Protein AF-A0AAP5I6C8-F1 (afdb_monomer_lite)

Organism: NCBI:txid2712845

Structure (mmCIF, N/CA/C/O backbone):
data_AF-A0AAP5I6C8-F1
#
_entry.id   AF-A0AAP5I6C8-F1
#
loop_
_atom_site.group_PDB
_atom_site.id
_atom_site.type_symbol
_atom_site.label_atom_id
_atom_site.label_alt_id
_atom_site.label_comp_id
_atom_site.label_asym_id
_atom_site.label_entity_id
_atom_site.label_seq_id
_atom_site.pdbx_PDB_ins_code
_atom_site.Cartn_x
_atom_site.Cartn_y
_atom_site.Cartn_z
_atom_site.occupancy
_atom_site.B_iso_or_equiv
_atom_site.auth_seq_id
_atom_site.auth_comp_id
_atom_site.auth_asym_id
_atom_site.auth_atom_id
_atom_site.pdbx_PDB_model_num
ATOM 1 N N . MET A 1 1 ? 35.725 25.366 -39.016 1.00 39.72 1 MET A N 1
ATOM 2 C CA . MET A 1 1 ? 34.279 25.560 -38.760 1.00 39.72 1 MET A CA 1
ATOM 3 C C . MET A 1 1 ? 33.701 24.261 -38.198 1.00 39.72 1 MET A C 1
ATOM 5 O O . MET A 1 1 ? 33.360 23.372 -38.966 1.00 39.72 1 MET A O 1
ATOM 9 N N . SER A 1 2 ? 33.669 24.104 -36.870 1.00 38.28 2 SER A N 1
ATOM 10 C CA . SER A 1 2 ? 33.134 22.894 -36.220 1.00 38.28 2 SER A CA 1
ATOM 11 C C . SER A 1 2 ? 31.620 22.990 -36.073 1.00 38.28 2 SER A C 1
ATOM 13 O O . SER A 1 2 ? 31.118 23.871 -35.374 1.00 38.28 2 SER A O 1
ATOM 15 N N . LYS A 1 3 ? 30.888 22.076 -36.715 1.00 37.44 3 LYS A N 1
ATOM 16 C CA . LYS A 1 3 ? 29.446 21.910 -36.507 1.00 37.44 3 LYS A CA 1
ATOM 17 C C . LYS A 1 3 ? 29.219 21.331 -35.107 1.00 37.44 3 LYS A C 1
ATOM 19 O O . LYS A 1 3 ? 29.602 20.198 -34.834 1.00 37.44 3 LYS A O 1
ATOM 24 N N . ARG A 1 4 ? 28.615 22.119 -34.212 1.00 34.47 4 ARG A N 1
ATOM 25 C CA . ARG A 1 4 ? 28.076 21.625 -32.937 1.00 34.47 4 ARG A CA 1
ATOM 26 C C . ARG A 1 4 ? 26.889 20.714 -33.249 1.00 34.47 4 ARG A C 1
ATOM 28 O O . ARG A 1 4 ? 25.894 21.176 -33.798 1.00 34.47 4 ARG A O 1
ATOM 35 N N . VAL A 1 5 ? 27.002 19.434 -32.906 1.00 39.44 5 VAL A N 1
ATOM 36 C CA . VAL A 1 5 ? 25.861 18.515 -32.862 1.00 39.44 5 VAL A CA 1
ATOM 37 C C . VAL A 1 5 ? 25.056 18.879 -31.618 1.00 39.44 5 VAL A C 1
ATOM 39 O O . VAL A 1 5 ? 25.547 18.758 -30.497 1.00 39.44 5 VAL A O 1
ATOM 42 N N . ALA A 1 6 ? 23.844 19.393 -31.818 1.00 34.94 6 ALA A N 1
ATOM 43 C CA . ALA A 1 6 ? 22.901 19.618 -30.736 1.00 34.94 6 ALA A CA 1
ATOM 44 C C . ALA A 1 6 ? 22.445 18.254 -30.200 1.00 34.94 6 ALA A C 1
ATOM 46 O O . ALA A 1 6 ? 21.779 17.494 -30.900 1.00 34.94 6 ALA A O 1
ATOM 47 N N . ILE A 1 7 ? 22.830 17.937 -28.965 1.00 37.66 7 ILE A N 1
ATOM 48 C CA . ILE A 1 7 ? 22.282 16.802 -28.226 1.00 37.66 7 ILE A CA 1
ATOM 49 C C . ILE A 1 7 ? 20.890 17.232 -27.758 1.00 37.66 7 ILE A C 1
ATOM 51 O O . ILE A 1 7 ? 20.761 18.147 -26.945 1.00 37.66 7 ILE A O 1
ATOM 55 N N . ALA A 1 8 ? 19.850 16.614 -28.318 1.00 33.31 8 ALA A N 1
ATOM 56 C CA . ALA A 1 8 ? 18.477 16.816 -27.874 1.00 33.31 8 ALA A CA 1
ATOM 57 C C . ALA A 1 8 ? 18.328 16.390 -26.396 1.00 33.31 8 ALA A C 1
ATOM 59 O O . ALA A 1 8 ? 18.894 15.365 -26.005 1.00 33.31 8 ALA A O 1
ATOM 60 N N . PRO A 1 9 ? 17.593 17.141 -25.556 1.00 34.34 9 PRO A N 1
ATOM 61 C CA . PRO A 1 9 ? 17.361 16.745 -24.173 1.00 34.34 9 PRO A CA 1
ATOM 62 C C . PRO A 1 9 ? 16.463 15.501 -24.102 1.00 34.34 9 PRO A C 1
ATOM 64 O O . PRO A 1 9 ? 15.506 15.353 -24.861 1.00 34.34 9 PRO A O 1
ATOM 67 N N . ALA A 1 10 ? 16.799 14.608 -23.170 1.00 38.97 10 ALA A N 1
ATOM 68 C CA . ALA A 1 10 ? 16.110 13.356 -22.885 1.00 38.97 10 ALA A CA 1
ATOM 69 C C . ALA A 1 10 ? 14.639 13.589 -22.492 1.00 38.97 10 ALA A C 1
ATOM 71 O O . ALA A 1 10 ? 14.339 13.914 -21.345 1.00 38.97 10 ALA A O 1
ATOM 72 N N . ASN A 1 11 ? 13.722 13.402 -23.442 1.00 40.00 11 ASN A N 1
ATOM 73 C CA . ASN A 1 11 ? 12.276 13.538 -23.232 1.00 40.00 11 ASN A CA 1
ATOM 74 C C . ASN A 1 11 ? 11.539 12.202 -22.973 1.00 40.00 11 ASN A C 1
ATOM 76 O O . ASN A 1 11 ? 10.318 12.195 -22.905 1.00 40.00 11 ASN A O 1
ATOM 80 N N . ASP A 1 12 ? 12.232 11.079 -22.763 1.00 41.44 12 ASP A N 1
ATOM 81 C CA . ASP A 1 12 ? 11.593 9.747 -22.807 1.00 41.44 12 ASP A CA 1
ATOM 82 C C . ASP A 1 12 ? 10.991 9.256 -21.461 1.00 41.44 12 ASP A C 1
ATOM 84 O O . ASP A 1 12 ? 9.986 8.548 -21.420 1.00 41.44 12 ASP A O 1
ATOM 88 N N . GLU A 1 13 ? 11.503 9.675 -20.296 1.00 37.91 13 GLU A N 1
ATOM 89 C CA . GLU A 1 13 ? 11.025 9.081 -19.028 1.00 37.91 13 GLU A CA 1
ATOM 90 C C . GLU A 1 13 ? 9.609 9.526 -18.621 1.00 37.91 13 GLU A C 1
ATOM 92 O O . GLU A 1 13 ? 8.888 8.783 -17.950 1.00 37.91 13 GLU A O 1
ATOM 97 N N . ARG A 1 14 ? 9.176 10.730 -19.021 1.00 39.56 14 ARG A N 1
ATOM 98 C CA . ARG A 1 14 ? 7.891 11.306 -18.586 1.00 39.56 14 ARG A CA 1
ATOM 99 C C . ARG A 1 14 ? 6.704 10.802 -19.416 1.00 39.56 14 ARG A C 1
ATOM 101 O O . ARG A 1 14 ? 5.620 10.637 -18.856 1.00 39.56 14 ARG A O 1
ATOM 108 N N . GLU A 1 15 ? 6.913 10.498 -20.698 1.00 33.91 15 GLU A N 1
ATOM 109 C CA . GLU A 1 15 ? 5.886 9.931 -21.588 1.00 33.91 15 GLU A CA 1
ATOM 110 C C . GLU A 1 15 ? 5.653 8.434 -21.324 1.00 33.91 15 GLU A C 1
ATOM 112 O O . GLU A 1 15 ? 4.500 8.012 -21.180 1.00 33.91 15 GLU A O 1
ATOM 117 N N . LEU A 1 16 ? 6.716 7.648 -21.096 1.00 40.38 16 LEU A N 1
ATOM 118 C CA . LEU A 1 16 ? 6.616 6.241 -20.663 1.00 40.38 16 LEU A CA 1
ATOM 119 C C . LEU A 1 16 ? 5.874 6.076 -19.326 1.00 40.38 16 LEU A C 1
ATOM 121 O O . LEU A 1 16 ? 5.206 5.061 -19.078 1.00 40.38 16 LEU A O 1
ATOM 125 N N . LEU A 1 17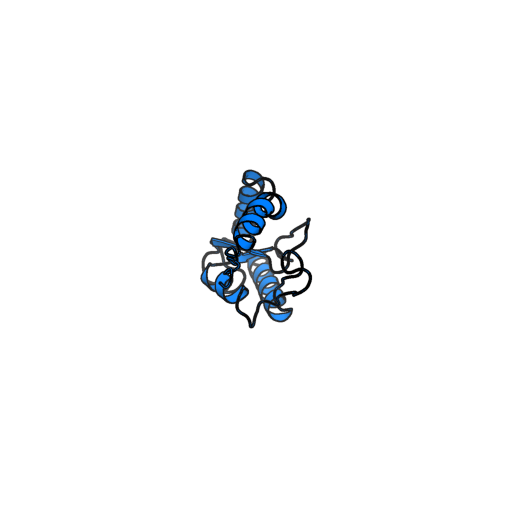 ? 5.981 7.084 -18.456 1.00 43.28 17 LEU A N 1
ATOM 126 C CA . LEU A 1 17 ? 5.308 7.123 -17.165 1.00 43.28 17 LEU A CA 1
ATOM 127 C C . LEU A 1 17 ? 3.812 7.408 -17.277 1.00 43.28 17 LEU A C 1
ATOM 129 O O . LEU A 1 17 ? 3.101 6.935 -16.400 1.00 43.28 17 LEU A O 1
ATOM 133 N N . MET A 1 18 ? 3.324 8.135 -18.292 1.00 40.03 18 MET A N 1
ATOM 134 C CA . MET A 1 18 ? 1.901 8.492 -18.424 1.00 40.03 18 MET A CA 1
ATOM 135 C C . MET A 1 18 ? 1.067 7.433 -19.159 1.00 40.03 18 MET A C 1
ATOM 137 O O . MET A 1 18 ? -0.039 7.130 -18.707 1.00 40.03 18 MET A O 1
ATOM 141 N N . ALA A 1 19 ? 1.606 6.794 -20.202 1.00 41.22 19 ALA A N 1
ATOM 142 C CA . ALA A 1 19 ? 0.901 5.739 -20.945 1.00 41.22 19 ALA A CA 1
ATOM 143 C C . ALA A 1 19 ? 0.613 4.481 -20.091 1.00 41.22 19 ALA A C 1
ATOM 145 O O . ALA A 1 19 ? -0.429 3.844 -20.228 1.00 41.22 19 ALA A O 1
ATOM 146 N N . ASN A 1 20 ? 1.482 4.167 -19.122 1.00 55.03 20 ASN A N 1
ATOM 147 C CA . ASN A 1 20 ? 1.366 2.974 -18.273 1.00 55.03 20 ASN A CA 1
ATOM 148 C C . ASN A 1 20 ? 0.352 3.082 -17.117 1.00 55.03 20 ASN A C 1
ATOM 150 O O . ASN A 1 20 ? 0.144 2.095 -16.410 1.00 55.03 20 ASN A O 1
ATOM 154 N N . TRP A 1 21 ? -0.276 4.237 -16.852 1.00 52.91 21 TRP A N 1
ATOM 155 C CA . TRP A 1 21 ? -1.253 4.326 -15.747 1.00 52.91 21 TRP A CA 1
ATOM 156 C C . TRP A 1 21 ? -2.507 3.500 -16.030 1.00 52.91 21 TRP A C 1
ATOM 158 O O . TRP A 1 21 ? -3.045 2.888 -15.105 1.00 52.91 21 TRP A O 1
ATOM 168 N N . GLY A 1 22 ? -2.934 3.446 -17.296 1.00 57.94 22 GLY A N 1
ATOM 169 C CA . GLY A 1 22 ? -4.038 2.598 -17.745 1.00 57.94 22 GLY A CA 1
ATOM 170 C C . GLY A 1 22 ? -3.728 1.116 -17.551 1.00 57.94 22 GLY A C 1
ATOM 171 O O . GLY A 1 22 ? -4.518 0.409 -16.937 1.00 57.94 22 GLY A O 1
ATOM 172 N N . ASP A 1 23 ? -2.537 0.668 -17.948 1.00 62.03 23 ASP A N 1
ATOM 173 C CA . ASP A 1 23 ? -2.108 -0.726 -17.772 1.00 62.03 23 ASP A CA 1
ATOM 174 C C . ASP A 1 23 ? -1.878 -1.099 -16.301 1.00 62.03 23 ASP A C 1
ATOM 176 O O . ASP A 1 23 ? -2.119 -2.232 -15.886 1.00 62.03 23 ASP A O 1
ATOM 180 N N . ARG A 1 24 ? -1.435 -0.140 -15.481 1.00 62.25 24 ARG A N 1
ATOM 181 C CA . ARG A 1 24 ? -1.106 -0.371 -14.068 1.00 62.25 24 ARG A CA 1
ATOM 182 C C . ARG A 1 24 ? -2.322 -0.357 -13.150 1.00 62.25 24 ARG A C 1
ATOM 184 O O . ARG A 1 24 ? -2.349 -1.087 -12.163 1.00 62.25 24 ARG A O 1
ATOM 191 N N . TYR A 1 25 ? -3.301 0.498 -13.429 1.00 65.81 25 TYR A N 1
ATOM 192 C CA . TYR A 1 25 ? -4.463 0.694 -12.559 1.00 65.81 25 TYR A CA 1
ATOM 193 C C . TYR A 1 25 ? -5.777 0.236 -13.195 1.00 65.81 25 TYR A C 1
ATOM 195 O O . TYR A 1 25 ? -6.776 0.084 -12.485 1.00 65.81 25 TYR A O 1
ATOM 203 N N . GLY A 1 26 ? -5.780 -0.032 -14.501 1.00 74.88 26 GLY A N 1
ATOM 204 C CA . GLY A 1 26 ? -6.962 -0.408 -15.260 1.00 74.88 26 GLY A CA 1
ATOM 205 C C . GLY A 1 26 ? -8.045 0.666 -15.183 1.00 74.88 26 GLY A C 1
ATOM 206 O O . GLY A 1 26 ? -7.793 1.871 -15.211 1.00 74.88 26 GLY A O 1
ATOM 207 N N . ASN A 1 27 ? -9.290 0.219 -15.030 1.00 83.50 27 ASN A N 1
ATOM 208 C CA . ASN A 1 27 ? -10.424 1.110 -14.835 1.00 83.50 27 ASN A CA 1
ATOM 209 C C . ASN A 1 27 ? -10.335 1.837 -13.477 1.00 83.50 27 ASN A C 1
ATOM 211 O O . ASN A 1 27 ? -10.527 1.236 -12.416 1.00 83.50 27 ASN A O 1
ATOM 215 N N . LEU A 1 28 ? -10.140 3.159 -13.507 1.00 80.25 28 LEU A N 1
ATOM 216 C CA . LEU A 1 28 ? -9.941 3.979 -12.307 1.00 80.25 28 LEU A CA 1
ATOM 217 C C . LEU A 1 28 ? -11.119 3.924 -11.314 1.00 80.25 28 LEU A C 1
ATOM 219 O O . LEU A 1 28 ? -10.908 3.958 -10.099 1.00 80.25 28 LEU A O 1
ATOM 223 N N . LYS A 1 29 ? -12.365 3.800 -11.794 1.00 84.38 29 LYS A N 1
ATOM 224 C CA . LYS A 1 29 ? -13.554 3.674 -10.928 1.00 84.38 29 LYS A CA 1
ATOM 225 C C . LYS A 1 29 ? -13.533 2.346 -10.172 1.00 84.38 29 LYS A C 1
ATOM 227 O O . LYS A 1 29 ? -13.794 2.319 -8.968 1.00 84.38 29 LYS A O 1
ATOM 232 N N . GLN A 1 30 ? -13.192 1.253 -10.853 1.00 86.19 30 GLN A N 1
ATOM 233 C CA . GLN A 1 30 ? -13.037 -0.055 -10.214 1.00 86.19 30 GLN A CA 1
ATOM 234 C C . GLN A 1 30 ? -11.840 -0.078 -9.261 1.00 86.19 30 GLN A C 1
ATOM 236 O O . GLN A 1 30 ? -11.964 -0.587 -8.147 1.00 86.19 30 GLN A O 1
ATOM 241 N N . TYR A 1 31 ? -10.715 0.528 -9.649 1.00 85.81 31 TYR A N 1
ATOM 242 C CA . TYR A 1 31 ? -9.545 0.677 -8.787 1.00 85.81 31 TYR A CA 1
ATOM 243 C C . TYR A 1 31 ? -9.898 1.392 -7.479 1.00 85.81 31 TYR A C 1
ATOM 245 O O . TYR A 1 31 ? -9.629 0.862 -6.401 1.00 85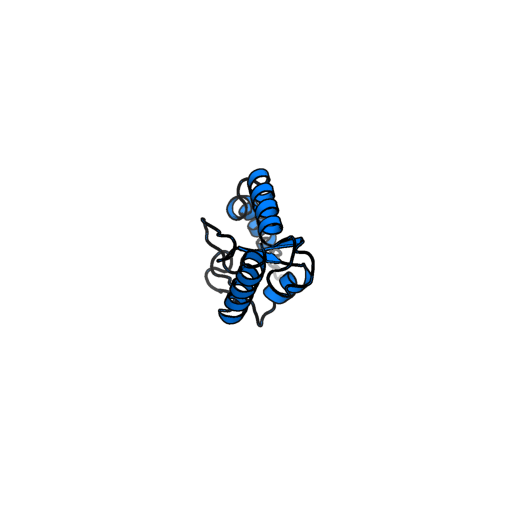.81 31 TYR A O 1
ATOM 253 N N . ARG A 1 32 ? -10.582 2.542 -7.553 1.00 88.50 32 ARG A N 1
ATOM 254 C CA . ARG A 1 32 ? -11.025 3.303 -6.372 1.00 88.50 32 ARG A CA 1
ATOM 255 C C . ARG A 1 32 ? -11.937 2.477 -5.462 1.00 88.50 32 ARG A C 1
ATOM 257 O O . ARG A 1 32 ? -11.722 2.462 -4.254 1.00 88.50 32 ARG A O 1
ATOM 264 N N . LYS A 1 33 ? -12.895 1.728 -6.026 1.00 91.69 33 LYS A N 1
ATOM 265 C CA . LYS A 1 33 ? -13.751 0.807 -5.250 1.00 91.69 33 LYS A CA 1
ATOM 266 C C . LYS A 1 33 ? -12.939 -0.297 -4.564 1.00 91.69 33 LYS A C 1
ATOM 268 O O . LYS A 1 33 ? -13.170 -0.595 -3.395 1.00 91.69 33 LYS A O 1
ATOM 273 N N . ARG A 1 34 ? -11.978 -0.902 -5.271 1.00 92.12 34 ARG A N 1
ATOM 274 C CA . ARG A 1 34 ? -11.087 -1.931 -4.709 1.00 92.12 34 ARG A CA 1
ATOM 275 C C . ARG A 1 34 ? -10.202 -1.366 -3.595 1.00 92.12 34 ARG A C 1
ATOM 277 O O . ARG A 1 34 ? -10.027 -2.036 -2.583 1.00 92.12 34 ARG A O 1
ATOM 284 N N . ALA A 1 35 ? -9.682 -0.152 -3.769 1.00 91.94 35 ALA A N 1
ATOM 285 C CA . ALA A 1 35 ? -8.875 0.540 -2.772 1.00 91.94 35 ALA A CA 1
ATOM 286 C C . ALA A 1 35 ? -9.693 0.867 -1.515 1.00 91.94 35 ALA A C 1
ATOM 288 O O . ALA A 1 35 ? -9.248 0.542 -0.419 1.00 91.94 35 ALA A O 1
ATOM 289 N N . ALA A 1 36 ? -10.908 1.412 -1.657 1.00 93.00 36 ALA A N 1
ATOM 290 C CA . ALA A 1 36 ? -11.806 1.682 -0.529 1.00 93.00 36 ALA A CA 1
ATOM 291 C C . ALA A 1 36 ? -12.056 0.415 0.307 1.00 93.00 36 ALA A C 1
ATOM 293 O O . ALA A 1 36 ? -11.749 0.391 1.496 1.00 93.00 36 ALA A O 1
ATOM 294 N N . ARG A 1 37 ? -12.434 -0.692 -0.349 1.00 94.19 37 ARG A N 1
ATOM 295 C CA . ARG A 1 37 ? -12.601 -2.005 0.302 1.00 94.19 37 ARG A CA 1
ATOM 296 C C . ARG A 1 37 ? -11.321 -2.537 0.946 1.00 94.19 37 ARG A C 1
ATOM 298 O O . ARG A 1 37 ? -11.372 -3.344 1.869 1.00 94.19 37 ARG A O 1
ATOM 305 N N . ALA A 1 38 ? -10.151 -2.187 0.413 1.00 94.25 38 ALA A N 1
ATOM 306 C CA . ALA A 1 38 ? -8.879 -2.575 1.007 1.00 94.25 38 ALA A CA 1
ATOM 307 C C . ALA A 1 38 ? -8.615 -1.781 2.292 1.00 94.25 38 ALA A C 1
ATOM 309 O O . ALA A 1 38 ? -8.269 -2.389 3.301 1.00 94.25 38 ALA A O 1
ATOM 310 N N . HIS A 1 39 ? -8.834 -0.464 2.278 1.00 96.31 39 HIS A N 1
ATOM 311 C CA . HIS A 1 39 ? -8.753 0.381 3.471 1.00 96.31 39 HIS A CA 1
ATOM 312 C C . HIS A 1 39 ? -9.743 -0.064 4.555 1.00 96.31 39 HIS A C 1
ATOM 314 O O . HIS A 1 39 ? -9.343 -0.206 5.708 1.00 96.31 39 HIS A O 1
ATOM 320 N N . GLU A 1 40 ? -10.992 -0.352 4.186 1.00 94.75 40 GLU A N 1
ATOM 321 C CA . GLU A 1 40 ? -12.021 -0.873 5.097 1.00 94.75 40 GLU A CA 1
ATOM 322 C C . GLU A 1 40 ? -11.609 -2.204 5.721 1.00 94.75 40 GLU A C 1
ATOM 324 O O . GLU A 1 40 ? -11.716 -2.354 6.932 1.00 94.75 40 GLU A O 1
ATOM 329 N N . SER A 1 41 ? -11.046 -3.133 4.934 1.00 94.31 41 SER A N 1
ATOM 330 C CA . SER A 1 41 ? -10.635 -4.441 5.464 1.00 94.31 41 SER A CA 1
ATOM 331 C C . SER A 1 41 ? -9.643 -4.328 6.628 1.00 94.31 41 SER A C 1
ATOM 333 O O . SER A 1 41 ? -9.600 -5.182 7.496 1.00 94.31 41 SER A O 1
ATOM 335 N N . VAL A 1 42 ? -8.861 -3.255 6.705 1.00 95.50 42 VAL A N 1
ATOM 336 C CA . VAL A 1 42 ? -7.871 -3.066 7.775 1.00 95.50 42 VAL A CA 1
ATOM 337 C C . VAL A 1 42 ? -8.305 -2.015 8.794 1.00 95.50 42 VAL A C 1
ATOM 339 O O . VAL A 1 42 ? -7.454 -1.355 9.393 1.00 95.50 42 VAL A O 1
ATOM 342 N N . ASN A 1 43 ? -9.616 -1.802 8.952 1.00 94.56 43 ASN A N 1
ATOM 343 C CA . ASN A 1 43 ? -10.207 -0.791 9.837 1.00 94.56 43 ASN A CA 1
ATOM 344 C C . ASN A 1 43 ? -9.639 0.618 9.600 1.00 94.56 43 ASN A C 1
ATOM 346 O O . ASN A 1 43 ? -9.437 1.404 10.523 1.00 94.56 43 ASN A O 1
ATOM 350 N N . GLY A 1 44 ? -9.289 0.928 8.348 1.00 96.12 44 GLY A N 1
ATOM 351 C CA . GLY A 1 44 ? -8.670 2.196 7.981 1.00 96.12 44 GLY A CA 1
ATOM 352 C C . GLY A 1 44 ? -7.264 2.408 8.551 1.00 96.12 44 GLY A C 1
ATOM 353 O O . GLY A 1 44 ? -6.756 3.524 8.459 1.00 96.12 44 GLY A O 1
ATOM 354 N N . LEU A 1 45 ? -6.598 1.389 9.105 1.00 98.12 45 LEU A N 1
ATOM 355 C CA . LEU A 1 45 ? -5.256 1.489 9.690 1.00 98.12 45 LEU A CA 1
ATOM 356 C C . LEU A 1 45 ? -4.151 1.062 8.715 1.00 98.12 45 LEU A C 1
ATOM 358 O O . LEU A 1 45 ? -4.351 0.329 7.750 1.00 98.12 45 LEU A O 1
ATOM 362 N N . CYS A 1 46 ? -2.947 1.580 8.936 1.00 98.31 46 CYS A N 1
ATOM 363 C CA . CYS A 1 46 ? -1.767 1.305 8.127 1.00 98.31 46 CYS A CA 1
ATOM 364 C C . CYS A 1 46 ? -1.179 -0.073 8.448 1.00 98.31 46 CYS A C 1
ATOM 366 O O . CYS A 1 46 ? -0.670 -0.272 9.549 1.00 98.31 46 CYS A O 1
ATOM 368 N N . CYS A 1 47 ? -1.080 -0.958 7.453 1.00 97.81 47 CYS A N 1
ATOM 369 C CA . CYS A 1 47 ? -0.508 -2.303 7.624 1.00 97.81 47 CYS A CA 1
ATOM 370 C C . CYS A 1 47 ? 0.976 -2.313 8.024 1.00 97.81 47 CYS A C 1
ATOM 372 O O . CYS A 1 47 ? 1.495 -3.328 8.462 1.00 97.81 47 CYS A O 1
ATOM 374 N N . CYS A 1 48 ? 1.698 -1.207 7.838 1.00 98.00 48 CYS A N 1
ATOM 375 C CA . CYS A 1 48 ? 3.125 -1.139 8.156 1.00 98.00 48 CYS A CA 1
ATOM 376 C C . CYS A 1 48 ? 3.385 -0.738 9.617 1.00 98.00 48 CYS A C 1
ATOM 378 O O . CYS A 1 48 ? 4.272 -1.302 10.253 1.00 98.00 48 CYS A O 1
ATOM 380 N N . CYS A 1 49 ? 2.635 0.238 10.148 1.00 97.94 49 CYS A N 1
ATOM 381 C CA . CYS A 1 49 ? 2.861 0.769 11.500 1.00 97.94 49 CYS A CA 1
ATOM 382 C C . CYS A 1 49 ? 1.727 0.498 12.489 1.00 97.94 49 CYS A C 1
ATOM 384 O O . CYS A 1 49 ? 1.905 0.802 13.661 1.00 97.94 49 CYS A O 1
ATOM 386 N N . LEU A 1 50 ? 0.580 -0.014 12.031 1.00 97.50 50 LEU A N 1
ATOM 387 C CA . LEU A 1 50 ? -0.603 -0.384 12.824 1.00 97.50 50 LEU A CA 1
ATOM 388 C C . LEU A 1 50 ? -1.245 0.744 13.645 1.00 97.50 50 LEU A C 1
ATOM 390 O O . LEU A 1 50 ? -2.169 0.498 14.406 1.00 97.50 50 LEU A O 1
ATOM 394 N N . L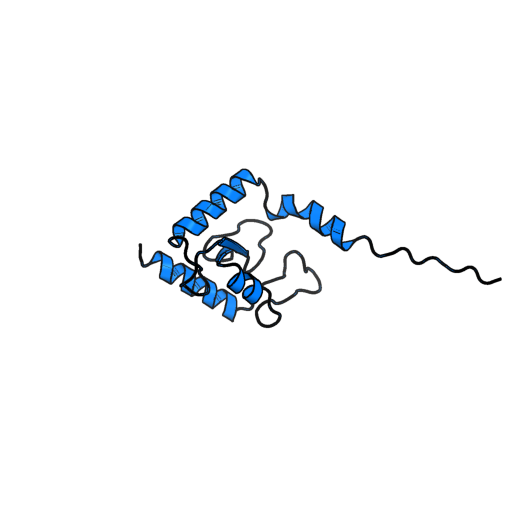YS A 1 51 ? -0.757 1.978 13.493 1.00 96.25 51 LYS A N 1
ATOM 395 C CA . LYS A 1 51 ? -1.147 3.129 14.319 1.00 96.25 51 LYS A CA 1
ATOM 396 C C . LYS A 1 51 ? -1.881 4.204 13.525 1.00 96.25 51 LYS A C 1
ATOM 398 O O . LYS A 1 51 ? -2.882 4.742 13.966 1.00 96.25 51 LYS A O 1
ATOM 403 N N . ARG A 1 52 ? -1.358 4.554 12.347 1.00 98.00 52 ARG A N 1
ATOM 404 C CA . ARG A 1 52 ? -1.857 5.685 11.549 1.00 98.00 52 ARG A CA 1
ATOM 405 C C . ARG A 1 52 ? -2.913 5.250 10.550 1.00 98.00 52 ARG A C 1
ATOM 407 O O . ARG A 1 52 ? -2.843 4.129 10.050 1.00 98.00 52 ARG A O 1
ATOM 414 N N . LYS A 1 53 ? -3.790 6.182 10.173 1.00 98.06 53 LYS A N 1
ATOM 415 C CA . LYS A 1 53 ? -4.758 5.990 9.090 1.00 98.06 53 LYS A CA 1
ATOM 416 C C . LYS A 1 53 ? -4.051 5.586 7.791 1.00 98.06 53 LYS A C 1
ATOM 418 O O . LYS A 1 53 ? -3.065 6.216 7.388 1.00 98.06 53 LYS A O 1
ATOM 423 N N . SER A 1 54 ? -4.533 4.534 7.140 1.00 97.81 54 SER A N 1
ATOM 424 C CA . SER A 1 54 ? -4.125 4.183 5.785 1.00 97.81 54 SER A CA 1
ATOM 425 C C . SER A 1 54 ? -4.780 5.147 4.800 1.00 97.81 54 SER A C 1
ATOM 427 O O . SER A 1 54 ? -5.976 5.410 4.855 1.00 97.81 54 SER A O 1
ATOM 429 N N . THR A 1 55 ? -3.969 5.726 3.921 1.00 96.31 55 THR A N 1
ATOM 430 C CA . THR A 1 55 ? -4.392 6.792 2.996 1.00 96.31 55 THR A CA 1
ATOM 431 C C . THR A 1 55 ? -3.935 6.551 1.568 1.00 96.31 55 THR A C 1
ATOM 433 O O . THR A 1 55 ? -4.362 7.265 0.666 1.00 96.31 55 THR A O 1
ATOM 436 N N . VAL A 1 56 ? -3.068 5.560 1.355 1.00 95.56 56 VAL A N 1
ATOM 437 C CA . VAL A 1 56 ? -2.591 5.154 0.036 1.00 95.56 56 VAL A CA 1
ATOM 438 C C . VAL A 1 56 ? -2.542 3.635 -0.061 1.00 95.56 56 VAL A C 1
ATOM 440 O O . VAL A 1 56 ? -2.352 2.936 0.940 1.00 95.56 56 VAL A O 1
ATOM 443 N N . MET A 1 57 ? -2.676 3.136 -1.285 1.00 95.75 57 MET A N 1
ATOM 444 C CA . MET A 1 57 ? -2.451 1.737 -1.610 1.00 95.75 57 MET A CA 1
ATOM 445 C C . MET A 1 57 ? -1.019 1.535 -2.097 1.00 95.75 57 MET A C 1
ATOM 447 O O . MET A 1 57 ? -0.556 2.240 -2.988 1.00 95.75 57 MET A O 1
ATOM 451 N N . HIS A 1 58 ? -0.338 0.548 -1.526 1.00 96.19 58 HIS A N 1
ATOM 452 C CA . HIS A 1 58 ? 1.060 0.237 -1.798 1.00 96.19 58 HIS A CA 1
ATOM 453 C C . HIS A 1 58 ? 1.212 -1.125 -2.456 1.00 96.19 58 HIS A C 1
ATOM 455 O O . HIS A 1 58 ? 0.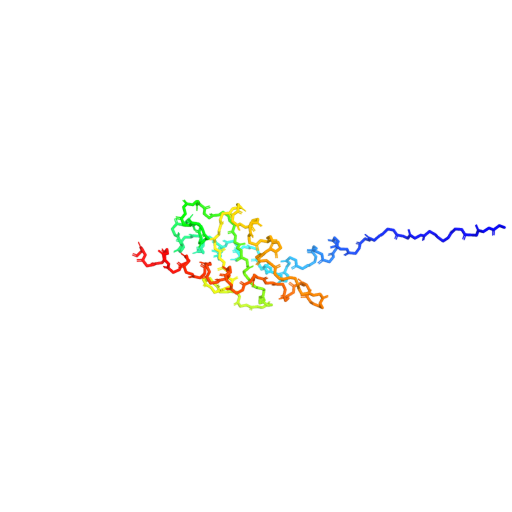658 -2.108 -1.964 1.00 96.19 58 HIS A O 1
ATOM 461 N N . HIS A 1 59 ? 2.006 -1.199 -3.519 1.00 95.06 59 HIS A N 1
ATOM 462 C CA . HIS A 1 59 ? 2.384 -2.468 -4.134 1.00 95.06 59 HIS A CA 1
ATOM 463 C C . HIS A 1 59 ? 3.738 -2.913 -3.580 1.00 95.06 59 HIS A C 1
ATOM 465 O O . HIS A 1 59 ? 4.751 -2.260 -3.823 1.00 95.06 59 HIS A O 1
ATOM 471 N N . SER A 1 60 ? 3.782 -4.039 -2.862 1.00 95.94 60 SER A N 1
ATOM 472 C CA . SER A 1 60 ? 5.060 -4.613 -2.415 1.00 95.94 60 SER A CA 1
ATOM 473 C C . SER A 1 60 ? 5.801 -5.343 -3.533 1.00 95.94 60 SER A C 1
ATOM 475 O O . SER A 1 60 ? 6.994 -5.603 -3.432 1.00 95.94 60 SER A O 1
ATOM 477 N N . SER A 1 61 ? 5.101 -5.683 -4.607 1.00 92.88 61 SER A N 1
ATOM 478 C CA . SER A 1 61 ? 5.649 -6.147 -5.880 1.00 92.88 61 SER A CA 1
ATOM 479 C C . SER A 1 61 ? 4.576 -5.961 -6.944 1.00 92.88 61 SER A C 1
ATOM 481 O O . SER A 1 61 ? 3.384 -6.053 -6.631 1.00 92.88 61 SER A O 1
ATOM 483 N N . TYR A 1 62 ? 4.978 -5.707 -8.185 1.00 87.12 62 TYR A N 1
ATOM 484 C CA . TYR A 1 62 ? 4.027 -5.594 -9.284 1.00 87.12 62 TYR A CA 1
ATOM 485 C C . TYR A 1 62 ? 3.733 -6.968 -9.866 1.00 87.12 62 TYR A C 1
ATOM 487 O O . TYR A 1 62 ? 4.640 -7.748 -10.161 1.00 87.12 62 TYR A O 1
ATOM 495 N N . ARG A 1 63 ? 2.450 -7.259 -10.050 1.00 77.50 63 ARG A N 1
ATOM 496 C CA . ARG A 1 63 ? 2.001 -8.361 -10.890 1.00 77.50 63 ARG A CA 1
ATOM 497 C C . ARG A 1 63 ? 1.266 -7.713 -12.047 1.00 77.50 63 ARG A C 1
ATOM 499 O O . ARG A 1 63 ? 0.323 -6.969 -11.818 1.00 77.50 63 ARG A O 1
ATOM 506 N N . LYS A 1 64 ? 1.716 -7.960 -13.280 1.00 70.19 64 LYS A N 1
ATOM 507 C CA . LYS A 1 64 ? 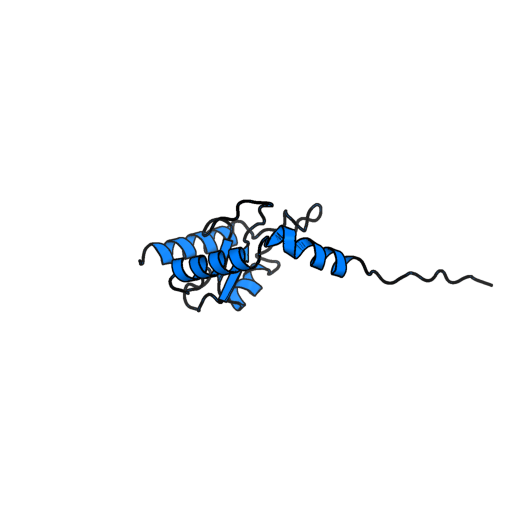1.095 -7.425 -14.507 1.00 70.19 64 LYS A CA 1
ATOM 508 C C . LYS A 1 64 ? -0.435 -7.590 -14.509 1.00 70.19 64 LYS A C 1
ATOM 510 O O . LYS A 1 64 ? -1.146 -6.769 -15.068 1.00 70.19 64 LYS A O 1
ATOM 515 N N . SER A 1 65 ? -0.935 -8.626 -13.835 1.00 76.38 65 SER A N 1
ATOM 516 C CA . SER A 1 65 ? -2.330 -8.776 -13.434 1.00 76.38 65 SER A CA 1
ATOM 517 C C . SER A 1 65 ? -2.435 -9.495 -12.080 1.00 76.38 65 SER A C 1
ATOM 519 O O . SER A 1 65 ? -1.503 -10.171 -11.640 1.00 76.38 65 SER A O 1
ATOM 521 N N . GLY A 1 66 ? -3.588 -9.380 -11.412 1.00 80.88 66 GLY A N 1
ATOM 522 C CA . GLY A 1 66 ? -3.900 -10.210 -10.243 1.00 80.88 66 GLY A CA 1
ATOM 523 C C . GLY A 1 66 ? -3.333 -9.721 -8.907 1.00 80.88 66 GLY A C 1
ATOM 524 O O . GLY A 1 66 ? -2.999 -10.546 -8.054 1.00 80.88 66 GLY A O 1
ATOM 525 N N . ASP A 1 67 ? -3.245 -8.405 -8.695 1.00 88.25 67 ASP A N 1
ATOM 526 C CA . ASP A 1 67 ? -2.909 -7.840 -7.384 1.00 88.25 67 ASP A CA 1
ATOM 527 C C . ASP A 1 67 ? -3.913 -8.262 -6.305 1.00 88.25 67 ASP A C 1
ATOM 529 O O . ASP A 1 67 ? -5.133 -8.087 -6.444 1.00 88.25 67 ASP A O 1
ATOM 533 N N . ARG A 1 68 ? -3.384 -8.786 -5.196 1.00 91.25 68 ARG A N 1
ATOM 534 C CA . ARG A 1 68 ? -4.156 -9.323 -4.072 1.00 91.25 68 ARG A CA 1
ATOM 535 C C . ARG A 1 68 ? -3.868 -8.543 -2.794 1.00 91.25 68 ARG A C 1
ATOM 537 O O . ARG A 1 68 ? -2.713 -8.352 -2.399 1.00 91.25 68 ARG A O 1
ATOM 544 N N . ARG A 1 69 ? -4.953 -8.134 -2.128 1.00 93.44 69 ARG A N 1
ATOM 545 C CA . ARG A 1 69 ? -4.917 -7.508 -0.798 1.00 93.44 69 ARG A CA 1
ATOM 546 C C . ARG A 1 69 ? -4.216 -8.442 0.185 1.00 93.44 69 ARG A C 1
ATOM 548 O O . ARG A 1 69 ? -4.473 -9.641 0.165 1.00 93.44 69 ARG A O 1
ATOM 555 N N . GLY A 1 70 ? -3.321 -7.904 1.003 1.00 93.38 70 GLY A N 1
ATOM 556 C CA . GLY A 1 70 ? -2.610 -8.694 2.010 1.00 93.38 70 GLY A CA 1
ATOM 557 C C . GLY A 1 70 ? -1.484 -9.584 1.467 1.00 93.38 70 GLY A C 1
ATOM 558 O O . GLY A 1 70 ? -0.749 -10.168 2.260 1.00 93.38 70 GLY A O 1
ATOM 559 N N . ASP A 1 71 ? -1.296 -9.665 0.144 1.00 95.19 71 ASP A N 1
ATOM 560 C CA . ASP A 1 71 ? -0.204 -10.423 -0.477 1.00 95.19 71 ASP A CA 1
ATOM 561 C C . ASP A 1 71 ? 0.831 -9.504 -1.132 1.00 95.19 71 ASP A C 1
ATOM 563 O O . ASP A 1 71 ? 1.981 -9.445 -0.686 1.00 95.19 71 ASP A O 1
ATOM 567 N N . ASN A 1 72 ? 0.425 -8.762 -2.162 1.00 94.56 72 ASN A N 1
ATOM 568 C CA . ASN A 1 72 ? 1.290 -7.802 -2.842 1.00 94.56 72 ASN A CA 1
ATOM 569 C C . ASN A 1 72 ? 0.714 -6.384 -2.891 1.00 94.56 72 ASN A C 1
ATOM 571 O O . ASN A 1 72 ? 1.386 -5.482 -3.381 1.00 94.56 72 ASN A O 1
ATOM 575 N N . TRP A 1 73 ? -0.486 -6.178 -2.346 1.00 95.31 73 TRP A N 1
ATOM 576 C CA . TRP A 1 73 ? -1.181 -4.899 -2.346 1.00 95.31 73 TRP A CA 1
ATOM 577 C C . TRP A 1 73 ? -1.703 -4.558 -0.945 1.00 95.31 73 TRP A C 1
ATOM 579 O O . TRP A 1 73 ? -2.468 -5.324 -0.355 1.00 95.31 73 TRP A O 1
ATOM 589 N N . PHE A 1 74 ? -1.268 -3.428 -0.384 1.00 97.75 74 PHE A N 1
ATOM 590 C CA . PHE A 1 74 ? -1.432 -3.115 1.039 1.00 97.75 74 PHE A CA 1
ATOM 591 C C . PHE A 1 74 ? -1.896 -1.675 1.280 1.00 97.75 74 PHE A C 1
ATOM 593 O O . PHE A 1 74 ? -1.262 -0.745 0.780 1.00 97.75 74 PHE A O 1
ATOM 600 N N . PRO A 1 75 ? -2.926 -1.456 2.111 1.00 97.88 75 PRO A N 1
ATOM 601 C CA . PRO A 1 75 ? -3.272 -0.126 2.600 1.00 97.88 75 PRO A CA 1
ATOM 602 C C . PRO A 1 75 ? -2.248 0.364 3.632 1.00 97.88 75 PRO A C 1
ATOM 604 O O . PRO A 1 75 ? -2.057 -0.254 4.686 1.00 97.88 75 PRO A O 1
ATOM 607 N N . ILE A 1 76 ? -1.594 1.497 3.369 1.00 98.50 76 ILE A N 1
ATOM 608 C CA . ILE A 1 76 ? -0.618 2.102 4.290 1.00 98.50 76 ILE A CA 1
ATOM 609 C C . ILE A 1 76 ? -0.770 3.627 4.374 1.00 98.50 76 ILE A C 1
ATOM 611 O O . ILE A 1 76 ? -1.491 4.254 3.602 1.00 98.50 76 ILE A O 1
ATOM 615 N N . CYS A 1 77 ? -0.122 4.244 5.362 1.00 98.44 77 CYS A N 1
ATOM 616 C CA . CYS A 1 77 ? -0.034 5.701 5.476 1.00 98.44 77 CYS A CA 1
ATOM 617 C C . CYS A 1 77 ? 1.094 6.263 4.590 1.00 98.44 77 CYS A C 1
ATOM 619 O O . CYS A 1 77 ? 2.074 5.563 4.320 1.00 98.44 77 CYS A O 1
ATOM 621 N N . LYS A 1 78 ? 1.006 7.547 4.214 1.00 97.44 78 LYS A N 1
ATOM 622 C CA . LYS A 1 78 ? 2.002 8.233 3.363 1.00 97.44 78 LYS A CA 1
ATOM 623 C C . LYS A 1 78 ? 3.449 8.088 3.855 1.00 97.44 78 LYS A C 1
ATOM 625 O O . LYS A 1 78 ? 4.327 7.761 3.071 1.00 97.44 78 LYS A O 1
ATOM 630 N N . THR A 1 79 ? 3.714 8.242 5.152 1.00 97.94 79 THR A N 1
ATOM 631 C CA . THR A 1 79 ? 5.084 8.097 5.680 1.00 97.94 79 THR A CA 1
ATOM 632 C C . THR A 1 79 ? 5.619 6.672 5.538 1.00 97.94 79 THR A C 1
ATOM 634 O O . THR A 1 79 ? 6.779 6.475 5.189 1.00 97.94 79 THR A O 1
ATOM 637 N N . CYS A 1 80 ? 4.787 5.658 5.799 1.00 98.31 80 CYS A N 1
ATOM 638 C CA . CYS A 1 80 ? 5.186 4.267 5.588 1.00 98.31 80 CYS A CA 1
ATOM 639 C C . CYS A 1 80 ? 5.361 3.955 4.100 1.00 98.31 80 CYS A C 1
ATOM 641 O O . CYS A 1 80 ? 6.193 3.122 3.772 1.00 98.31 80 CYS A O 1
ATOM 643 N N . HIS A 1 81 ? 4.621 4.630 3.218 1.00 98.00 81 HIS A N 1
ATOM 644 C CA . HIS A 1 81 ? 4.785 4.511 1.771 1.00 98.00 81 HIS A CA 1
ATOM 645 C C . HIS A 1 81 ? 6.130 5.065 1.302 1.00 98.00 81 HIS A C 1
ATOM 647 O O . HIS A 1 81 ? 6.861 4.373 0.599 1.00 98.00 81 HIS A O 1
ATOM 653 N N . THR A 1 82 ? 6.531 6.245 1.781 1.00 97.00 82 THR A N 1
ATOM 654 C CA . THR A 1 82 ? 7.884 6.768 1.535 1.00 97.00 82 THR A CA 1
ATOM 655 C C . THR A 1 82 ? 8.953 5.802 2.050 1.00 97.00 82 THR A C 1
ATOM 657 O O . THR A 1 82 ? 9.889 5.480 1.324 1.00 97.00 82 THR A O 1
ATOM 660 N N . LYS A 1 83 ? 8.781 5.261 3.267 1.00 97.38 83 LYS A N 1
ATOM 661 C CA . LYS A 1 83 ? 9.688 4.240 3.820 1.00 97.38 83 LYS A CA 1
ATOM 662 C C . LYS A 1 83 ? 9.733 2.976 2.953 1.00 97.38 83 LYS A C 1
ATOM 664 O O . LYS A 1 83 ? 10.807 2.417 2.762 1.00 97.38 83 LYS A O 1
ATOM 669 N N . ALA A 1 84 ? 8.595 2.534 2.421 1.00 96.81 84 ALA A N 1
ATOM 670 C CA . ALA A 1 84 ? 8.507 1.352 1.572 1.00 96.81 84 ALA A CA 1
ATOM 671 C C . ALA A 1 84 ? 9.290 1.506 0.262 1.00 96.81 84 ALA A C 1
ATOM 673 O O . ALA A 1 84 ? 9.779 0.512 -0.264 1.00 96.81 84 ALA A O 1
ATOM 674 N N . HIS A 1 85 ? 9.441 2.732 -0.238 1.00 96.38 85 HIS A N 1
ATOM 675 C CA . HIS A 1 85 ? 10.237 3.038 -1.426 1.00 96.38 85 HIS A CA 1
ATOM 676 C C . HIS A 1 85 ? 11.672 3.491 -1.114 1.00 96.38 85 HIS A C 1
ATOM 678 O O . HIS A 1 85 ? 12.389 3.902 -2.027 1.00 96.38 85 HIS A O 1
ATOM 684 N N . SER A 1 86 ? 12.122 3.405 0.144 1.00 96.00 86 SER A N 1
ATOM 685 C CA . SER A 1 86 ? 13.512 3.718 0.487 1.00 96.00 86 SER A CA 1
ATOM 686 C C . SER A 1 86 ? 14.477 2.668 -0.088 1.00 96.00 86 SER A C 1
ATOM 688 O O . SER A 1 86 ? 14.085 1.506 -0.236 1.00 96.00 86 SER A O 1
ATOM 690 N N . PRO A 1 87 ? 15.749 3.015 -0.362 1.00 95.06 87 PRO A N 1
ATOM 691 C CA . PRO A 1 87 ? 16.737 2.066 -0.892 1.00 95.06 87 PRO A CA 1
ATOM 692 C C . PRO A 1 87 ? 16.921 0.795 -0.046 1.00 95.06 87 PRO A C 1
ATOM 694 O O . PRO A 1 87 ? 17.221 -0.265 -0.582 1.00 95.06 87 PRO A O 1
ATOM 697 N N . GLN A 1 88 ? 16.692 0.876 1.267 1.00 97.31 88 GLN A N 1
ATOM 698 C CA . GLN A 1 88 ? 16.772 -0.262 2.191 1.00 97.31 88 GLN A CA 1
ATOM 699 C C . GLN A 1 88 ? 15.597 -1.234 2.032 1.00 97.31 88 GLN A C 1
ATOM 701 O O . GLN A 1 88 ? 15.718 -2.415 2.343 1.00 97.31 88 GLN A O 1
ATOM 706 N N . ASN A 1 89 ? 14.444 -0.742 1.571 1.00 96.81 89 ASN A N 1
ATOM 707 C CA . ASN A 1 89 ? 13.211 -1.519 1.496 1.00 96.81 89 ASN A CA 1
ATOM 708 C C . ASN A 1 89 ? 12.788 -1.819 0.062 1.00 96.81 89 ASN A C 1
ATOM 710 O O . ASN A 1 89 ? 11.918 -2.669 -0.111 1.00 96.81 89 ASN A O 1
ATOM 714 N N . TRP A 1 90 ? 13.371 -1.168 -0.948 1.00 96.56 90 TRP A N 1
ATOM 715 C CA . TRP A 1 90 ? 12.977 -1.269 -2.350 1.00 96.56 90 TRP A CA 1
ATOM 716 C C . TRP A 1 90 ? 14.126 -1.745 -3.239 1.00 96.56 90 TRP A C 1
ATOM 718 O O . TRP A 1 90 ? 15.107 -1.040 -3.464 1.00 96.56 90 TRP A O 1
ATOM 728 N N . VAL A 1 91 ? 13.967 -2.941 -3.793 1.00 95.31 91 VAL A N 1
ATOM 729 C CA . VAL A 1 91 ? 14.892 -3.539 -4.752 1.00 95.31 91 VAL A CA 1
ATOM 730 C C . VAL A 1 91 ? 14.478 -3.109 -6.155 1.00 95.31 91 VAL A C 1
ATOM 732 O O . VAL A 1 91 ? 13.384 -3.448 -6.619 1.00 95.31 91 VAL A O 1
ATOM 735 N N . LYS A 1 92 ? 15.361 -2.363 -6.825 1.00 92.00 92 LYS A N 1
ATOM 736 C CA . LYS A 1 92 ? 15.198 -1.981 -8.229 1.00 92.00 92 LYS A CA 1
ATOM 737 C C . LYS A 1 92 ? 15.759 -3.070 -9.142 1.00 92.00 92 LYS A C 1
ATOM 739 O O . LYS A 1 92 ? 16.899 -3.492 -8.962 1.00 92.00 92 LYS A O 1
ATOM 744 N N . ASP A 1 93 ? 14.977 -3.497 -10.124 1.00 89.25 93 ASP A N 1
ATOM 745 C CA . ASP A 1 93 ? 15.432 -4.387 -11.190 1.00 89.25 93 ASP A CA 1
ATOM 746 C C . ASP A 1 93 ? 15.928 -3.538 -12.368 1.00 89.25 93 ASP A C 1
ATOM 748 O O . ASP A 1 93 ? 15.195 -2.693 -12.879 1.00 89.25 93 ASP A O 1
ATOM 752 N N . LYS A 1 94 ? 17.188 -3.729 -12.774 1.00 87.88 94 LYS A N 1
ATOM 753 C CA . LYS A 1 94 ? 17.808 -2.932 -13.845 1.00 87.88 94 LYS A CA 1
ATOM 754 C C . LYS A 1 94 ? 17.314 -3.319 -15.243 1.00 87.88 94 LYS A C 1
ATOM 756 O O . LYS A 1 94 ? 17.406 -2.504 -16.149 1.00 87.88 94 LYS A O 1
ATOM 761 N N . GLN A 1 95 ? 16.821 -4.543 -15.421 1.00 8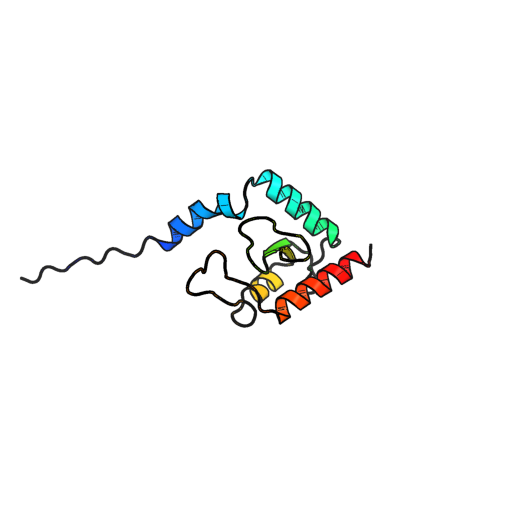6.62 95 GLN A N 1
ATOM 762 C CA . GLN A 1 95 ? 16.404 -5.080 -16.719 1.00 86.62 95 GLN A CA 1
ATOM 763 C C . GLN A 1 95 ? 14.907 -4.867 -16.967 1.00 86.62 95 GLN A C 1
ATOM 765 O O . GLN A 1 95 ? 14.481 -4.701 -18.104 1.00 86.62 95 GLN A O 1
ATOM 770 N N . ASN A 1 96 ? 14.090 -4.876 -15.912 1.00 82.62 96 ASN A N 1
ATOM 771 C CA . ASN A 1 96 ? 12.657 -4.608 -15.992 1.00 82.62 96 ASN A CA 1
ATOM 772 C C . ASN A 1 96 ? 12.182 -3.791 -14.775 1.00 82.62 96 ASN A C 1
ATOM 774 O O . ASN A 1 96 ? 11.478 -4.311 -13.898 1.00 82.62 96 ASN A O 1
ATOM 778 N N . PRO A 1 97 ? 12.540 -2.497 -14.712 1.00 82.38 97 PRO A N 1
ATOM 779 C CA . PRO A 1 97 ? 12.210 -1.635 -13.578 1.00 82.38 97 PRO A CA 1
ATOM 780 C C . PRO A 1 97 ? 10.704 -1.372 -13.434 1.00 82.38 97 PRO A C 1
ATOM 782 O O . PRO A 1 97 ? 10.239 -0.993 -12.358 1.00 82.38 97 PRO A O 1
ATOM 785 N N . ILE A 1 98 ? 9.917 -1.583 -14.490 1.00 79.75 98 ILE A N 1
ATOM 786 C CA . ILE A 1 98 ? 8.468 -1.358 -14.460 1.00 79.75 98 ILE A CA 1
ATOM 787 C C . ILE A 1 98 ? 7.773 -2.463 -13.654 1.00 79.75 98 ILE A C 1
ATOM 789 O O . ILE A 1 98 ? 6.976 -2.163 -12.762 1.00 79.75 98 ILE A O 1
ATOM 793 N N . TRP A 1 99 ? 8.109 -3.731 -13.921 1.00 83.38 99 TRP A N 1
ATOM 794 C CA . TRP A 1 99 ? 7.368 -4.880 -13.387 1.00 83.38 99 TRP A CA 1
ATOM 795 C C . TRP A 1 99 ? 8.120 -5.690 -12.331 1.00 83.38 99 TRP A C 1
ATOM 797 O O . TRP A 1 99 ? 7.482 -6.363 -11.523 1.00 83.38 99 TRP A O 1
ATOM 807 N N . LYS A 1 100 ? 9.457 -5.645 -12.302 1.00 86.81 100 LYS A N 1
ATOM 808 C CA . LYS A 1 100 ? 10.262 -6.461 -11.372 1.00 86.81 100 LYS A CA 1
ATOM 809 C C . LYS A 1 100 ? 10.772 -5.701 -10.149 1.00 86.81 100 LYS A C 1
ATOM 811 O O . LYS A 1 100 ? 11.329 -6.316 -9.238 1.00 86.81 100 LYS A O 1
ATOM 816 N N . ASN A 1 101 ? 10.515 -4.395 -10.074 1.00 91.50 101 ASN A N 1
ATOM 817 C CA . ASN A 1 101 ? 10.709 -3.638 -8.845 1.00 91.50 101 ASN A CA 1
ATOM 818 C C . ASN A 1 101 ? 9.822 -4.190 -7.722 1.00 91.50 101 ASN A C 1
ATOM 820 O O . ASN A 1 101 ? 8.640 -4.490 -7.922 1.00 91.50 101 ASN A O 1
ATOM 824 N N . ARG A 1 102 ? 10.394 -4.320 -6.528 1.00 95.62 102 ARG A N 1
ATOM 825 C CA . ARG A 1 102 ? 9.716 -4.946 -5.390 1.00 95.62 102 ARG A CA 1
ATOM 826 C C . ARG A 1 102 ? 10.302 -4.496 -4.070 1.00 95.62 102 ARG A C 1
ATOM 828 O O . ARG A 1 102 ? 11.452 -4.075 -3.992 1.00 95.62 102 ARG A O 1
ATOM 835 N N . ASN A 1 103 ? 9.540 -4.678 -3.006 1.00 97.69 103 ASN A N 1
ATOM 836 C CA . ASN A 1 103 ? 10.073 -4.593 -1.668 1.00 97.69 103 ASN A CA 1
ATOM 837 C C . ASN A 1 103 ? 11.038 -5.743 -1.368 1.00 97.69 103 ASN A C 1
ATOM 839 O O . ASN A 1 103 ? 10.920 -6.843 -1.914 1.00 97.69 103 ASN A O 1
ATOM 843 N N . THR A 1 104 ? 11.950 -5.514 -0.425 1.00 97.94 104 THR A N 1
ATOM 844 C CA . THR A 1 104 ? 12.731 -6.594 0.182 1.00 97.94 104 THR A CA 1
ATOM 845 C C . THR A 1 104 ? 11.803 -7.643 0.801 1.00 97.94 104 THR A C 1
ATOM 847 O O . THR A 1 104 ? 10.641 -7.381 1.152 1.00 97.94 104 THR A O 1
ATOM 850 N N . ARG A 1 105 ? 12.317 -8.870 0.951 1.00 97.38 105 ARG A N 1
ATOM 851 C CA . ARG A 1 105 ? 11.563 -9.972 1.567 1.00 97.38 105 ARG A CA 1
ATOM 852 C C . ARG A 1 105 ? 11.136 -9.613 2.989 1.00 97.38 105 ARG A C 1
ATOM 854 O O . ARG A 1 105 ? 10.012 -9.912 3.376 1.00 97.38 105 ARG A O 1
ATOM 861 N N . GLU A 1 106 ? 12.014 -8.963 3.744 1.00 98.12 106 GLU A N 1
ATOM 862 C CA . GLU A 1 106 ? 11.747 -8.537 5.115 1.00 98.12 106 GLU A CA 1
ATOM 863 C C . GLU A 1 106 ? 10.609 -7.515 5.187 1.00 98.12 106 GLU A C 1
ATOM 865 O O . GLU A 1 106 ? 9.614 -7.761 5.874 1.00 98.12 106 GLU A O 1
ATOM 870 N N . PHE A 1 107 ? 10.683 -6.435 4.404 1.00 98.12 107 PHE A N 1
ATOM 871 C CA . PHE A 1 107 ? 9.640 -5.411 4.407 1.00 98.12 107 PHE A CA 1
ATOM 872 C C . PHE A 1 107 ? 8.292 -5.974 3.930 1.00 98.12 107 PHE A C 1
ATOM 874 O O . PHE A 1 107 ? 7.242 -5.703 4.516 1.00 98.12 107 PHE A O 1
ATOM 881 N N . SER A 1 108 ? 8.313 -6.857 2.928 1.00 98.12 108 SER A N 1
ATOM 882 C CA . SER A 1 108 ? 7.113 -7.573 2.480 1.00 98.12 108 SER A CA 1
ATOM 883 C C . SER A 1 108 ? 6.508 -8.445 3.588 1.00 98.12 108 SER A C 1
ATOM 885 O O . SER A 1 108 ? 5.288 -8.471 3.750 1.00 98.12 108 SER A O 1
ATOM 887 N N . ARG A 1 109 ? 7.328 -9.145 4.389 1.00 98.25 109 ARG A N 1
ATOM 888 C CA . ARG A 1 109 ? 6.834 -9.916 5.546 1.00 98.25 109 ARG A CA 1
ATOM 889 C C . ARG A 1 109 ? 6.215 -9.008 6.604 1.00 98.25 109 ARG A C 1
ATOM 891 O O . ARG A 1 109 ? 5.181 -9.383 7.153 1.00 98.25 109 ARG A O 1
ATOM 898 N N . GLN A 1 110 ? 6.806 -7.844 6.875 1.00 98.38 110 GLN A N 1
ATOM 899 C CA . GLN A 1 110 ? 6.240 -6.871 7.813 1.00 98.38 110 GLN A CA 1
ATOM 900 C C . GLN A 1 110 ? 4.833 -6.443 7.377 1.00 98.38 110 GLN A C 1
ATOM 902 O O . GLN A 1 110 ? 3.903 -6.522 8.175 1.00 98.38 110 GLN A O 1
ATOM 907 N N . LEU A 1 111 ? 4.658 -6.067 6.106 1.00 98.31 111 LEU A N 1
ATOM 908 C CA . LEU A 1 111 ? 3.348 -5.694 5.558 1.00 98.31 111 LEU A CA 1
ATOM 909 C C . LEU A 1 111 ? 2.323 -6.831 5.688 1.00 98.31 111 LEU A C 1
ATOM 911 O O . LEU A 1 111 ? 1.203 -6.602 6.139 1.00 98.31 111 LEU A O 1
ATOM 915 N N . LYS A 1 112 ? 2.721 -8.067 5.358 1.00 98.19 112 LYS A N 1
ATOM 916 C CA . LYS A 1 112 ? 1.866 -9.262 5.483 1.00 98.19 112 LYS A CA 1
ATOM 917 C C . LYS A 1 112 ? 1.477 -9.574 6.927 1.00 98.19 112 LYS A C 1
ATOM 919 O O . LYS A 1 112 ? 0.362 -10.027 7.173 1.00 98.19 112 LYS A O 1
ATOM 924 N N . ARG A 1 113 ? 2.396 -9.393 7.880 1.00 97.94 113 ARG A N 1
ATOM 925 C CA . ARG A 1 113 ? 2.117 -9.574 9.315 1.00 97.94 113 ARG A CA 1
ATOM 926 C C . ARG A 1 113 ? 1.139 -8.517 9.807 1.00 97.94 113 ARG A C 1
ATOM 928 O O . ARG A 1 113 ? 0.165 -8.862 10.459 1.00 97.94 113 ARG A O 1
ATOM 935 N N . GLY A 1 114 ? 1.366 -7.259 9.444 1.00 97.88 114 GLY A N 1
ATOM 936 C CA . GLY A 1 114 ? 0.491 -6.180 9.870 1.00 97.88 114 GLY A CA 1
ATOM 937 C C . GLY A 1 114 ? -0.901 -6.228 9.243 1.00 97.88 114 GLY A C 1
ATOM 938 O O . GLY A 1 114 ? -1.867 -5.928 9.929 1.00 97.88 114 GLY A O 1
ATOM 939 N N . TYR A 1 115 ? -1.027 -6.670 7.987 1.00 97.69 115 TYR A N 1
ATOM 940 C CA . TYR A 1 115 ? -2.338 -6.919 7.378 1.00 97.69 115 TYR A CA 1
ATOM 941 C C . TYR A 1 115 ? -3.127 -7.978 8.161 1.00 97.69 115 TYR A C 1
ATOM 943 O O . TYR A 1 115 ? -4.267 -7.730 8.531 1.00 97.69 115 TYR A O 1
ATOM 951 N N . ARG A 1 116 ? -2.499 -9.122 8.474 1.00 96.88 116 ARG A N 1
ATOM 952 C CA . ARG A 1 116 ? -3.122 -10.195 9.271 1.00 96.88 116 ARG A CA 1
ATOM 953 C C . ARG A 1 116 ? -3.530 -9.724 10.664 1.00 96.88 116 ARG A C 1
ATOM 955 O O . ARG A 1 116 ? -4.687 -9.848 11.025 1.00 96.88 116 ARG A O 1
ATOM 962 N N . ALA A 1 117 ? -2.633 -9.038 11.369 1.00 96.31 117 ALA A N 1
ATOM 963 C CA . ALA A 1 117 ? -2.916 -8.508 12.702 1.00 96.31 117 ALA A CA 1
ATOM 964 C C . ALA A 1 117 ? -4.074 -7.488 12.755 1.00 96.31 117 ALA A C 1
ATOM 966 O O . ALA A 1 117 ? -4.571 -7.198 13.840 1.00 96.31 117 ALA A O 1
ATOM 967 N N . LEU A 1 118 ? -4.462 -6.890 11.622 1.00 95.44 118 LEU A N 1
ATOM 968 C CA . LEU A 1 118 ? -5.624 -5.999 11.525 1.00 95.44 118 LEU A CA 1
ATOM 969 C C . LEU A 1 118 ? -6.896 -6.728 11.077 1.00 95.44 118 LEU A C 1
ATOM 971 O O . LEU A 1 118 ? -7.979 -6.216 11.332 1.00 95.44 118 LEU A O 1
ATOM 975 N N . GLN A 1 119 ? -6.767 -7.888 10.430 1.00 89.19 119 GLN A N 1
ATOM 976 C CA . GLN A 1 119 ? -7.885 -8.767 10.077 1.00 89.19 119 GLN A CA 1
ATOM 977 C C . GLN A 1 119 ? -8.355 -9.578 11.287 1.00 89.19 119 GLN A C 1
ATOM 979 O O . GLN A 1 119 ? -9.550 -9.669 11.506 1.00 89.19 119 GLN A O 1
ATOM 984 N N . ASP A 1 120 ? -7.430 -10.074 12.113 1.00 79.25 120 ASP A N 1
ATOM 985 C CA . ASP A 1 120 ? -7.737 -10.903 13.294 1.00 79.25 120 ASP A CA 1
ATOM 986 C C . ASP A 1 120 ? -8.393 -10.113 14.452 1.00 79.25 120 ASP A C 1
ATOM 988 O O . ASP A 1 120 ? -8.656 -10.658 15.520 1.00 79.25 120 ASP A O 1
ATOM 992 N N . LYS A 1 121 ? -8.590 -8.799 14.280 1.00 59.94 121 LYS A N 1
ATOM 993 C CA . LYS A 1 121 ? -9.215 -7.892 15.260 1.00 59.94 121 LYS A CA 1
ATOM 994 C C . LYS A 1 121 ? -10.664 -7.535 14.917 1.00 59.94 121 LYS A C 1
ATOM 996 O O . LYS A 1 121 ? -11.243 -6.697 15.609 1.00 59.94 121 LYS A O 1
ATOM 1001 N N . VAL A 1 122 ? -11.185 -8.086 13.824 1.00 51.41 122 VAL A N 1
ATOM 1002 C CA . VAL A 1 122 ? -12.569 -7.939 13.352 1.00 51.41 122 VAL A CA 1
ATOM 1003 C C . VAL A 1 122 ? -13.282 -9.255 13.601 1.00 51.41 122 VAL A C 1
ATOM 1005 O O . VAL A 1 122 ? -14.440 -9.192 14.059 1.00 51.41 122 VAL A O 1
#

pLDDT: mean 82.23, std 21.54, range [33.31, 98.5]

Foldseek 3Di:
DDDDDDDDDDPPPVVVVVVCPCQQQPPVVVSVVVLVVLCVLLVQAALQPRPDGFDDKAAQFADSDDDDRLQGIGGHHPVVRVVCCDPQFWDADPVCRPGGIHTDPVSNVSSSVSSVVSNVVD

Radius of gyration: 18.08 Å; chains: 1; bounding box: 48×36×54 Å

Sequence (122 aa):
MSKRVAIAPANDERELLMANWGDRYGNLKQYRKRAARAHESVNGLCCCCLKRKSTVMHHSSYRKSGDRRGDNWFPICKTCHTKAHSPQNWVKDKQNPIWKNRNTREFSRQLKRGYRALQDKV

Secondary structure (DSSP, 8-state):
-----------HHHHHHHHHHHHHH-SHHHHHHHHHHHHHHTTTB-TTTSSSBP-EEEESB--SS---BTTTEEEE-HHHHHHHTSTTTEEPPSS-TTTS-EE-HHHHHHHHHHHHHHHTT-